Protein AF-A0A938BYN5-F1 (afdb_monomer_lite)

Radius of gyration: 22.85 Å; chains: 1; bounding box: 53×59×55 Å

Foldseek 3Di:
DDAPDDFAFDFFDPQFKAFPVVRDTADDDDDPVVVVVQVVDPDFDPHKHWHDDPRDIDIPPPDDPPTDIDGDGDHCFQKAQLVRPHTDNDDDDPSIHGNPDVVLVVLVVVLVVCVVVVHDRPVSVVVSVVVVVVVVVVVPPDPDDDPDPDDPPDDDPDDDDDPDDPPDD

Structure (mmCIF, N/CA/C/O backbone):
data_AF-A0A938BYN5-F1
#
_entry.id   AF-A0A938BYN5-F1
#
loop_
_atom_site.group_PDB
_atom_site.id
_atom_site.type_symbol
_atom_site.label_atom_id
_atom_site.label_alt_id
_atom_site.label_comp_id
_atom_site.label_asym_id
_atom_site.label_entity_id
_atom_site.label_seq_id
_atom_site.pdbx_PDB_ins_code
_atom_site.Cartn_x
_atom_site.Cartn_y
_atom_site.Cartn_z
_atom_site.occupancy
_atom_site.B_iso_or_equiv
_atom_site.auth_seq_id
_atom_site.auth_comp_id
_atom_site.auth_asym_id
_atom_site.auth_atom_id
_atom_site.pdbx_PDB_model_num
ATOM 1 N N . MET A 1 1 ? -10.438 2.951 -18.639 1.00 46.72 1 MET A N 1
ATOM 2 C CA . MET A 1 1 ? -9.304 3.537 -17.889 1.00 46.72 1 MET A CA 1
ATOM 3 C C . MET A 1 1 ? -8.422 2.394 -17.426 1.00 46.72 1 MET A C 1
ATOM 5 O O . MET A 1 1 ? -8.903 1.561 -16.675 1.00 46.72 1 MET A O 1
ATOM 9 N N . THR A 1 2 ? -7.183 2.294 -17.902 1.00 56.44 2 THR A N 1
ATOM 10 C CA . THR A 1 2 ? -6.244 1.268 -17.431 1.00 56.44 2 THR A CA 1
ATOM 11 C C . THR A 1 2 ? -5.697 1.691 -16.068 1.00 56.44 2 THR A C 1
ATOM 13 O O . THR A 1 2 ? -4.867 2.593 -15.973 1.00 56.44 2 THR A O 1
ATOM 16 N N . SER A 1 3 ? -6.245 1.107 -15.002 1.00 67.38 3 SER A N 1
ATOM 17 C CA . SER A 1 3 ? -5.710 1.245 -13.644 1.00 67.38 3 SER A CA 1
ATOM 18 C C . SER A 1 3 ? -4.360 0.526 -13.551 1.00 67.38 3 SER A C 1
ATOM 20 O O . SER A 1 3 ? -4.198 -0.533 -14.150 1.00 67.38 3 SER A O 1
ATOM 22 N N . ILE A 1 4 ? -3.400 1.082 -12.800 1.00 78.19 4 ILE A N 1
ATOM 23 C CA . ILE A 1 4 ? -2.089 0.451 -12.532 1.00 78.19 4 ILE A CA 1
ATOM 24 C C . ILE A 1 4 ? -2.248 -0.936 -11.895 1.00 78.19 4 ILE A C 1
ATOM 26 O O . ILE A 1 4 ? -1.472 -1.837 -12.191 1.00 78.19 4 ILE A O 1
ATOM 30 N N . ALA A 1 5 ? -3.245 -1.097 -11.023 1.00 82.00 5 ALA A N 1
ATOM 31 C CA . ALA A 1 5 ? -3.595 -2.370 -10.407 1.00 82.00 5 ALA A CA 1
ATOM 32 C C . ALA A 1 5 ? -5.116 -2.491 -10.254 1.00 82.00 5 ALA A C 1
ATOM 34 O O . ALA A 1 5 ? -5.815 -1.486 -10.084 1.00 82.00 5 ALA A O 1
ATOM 35 N N . THR A 1 6 ? -5.622 -3.720 -10.309 1.00 78.69 6 THR A N 1
ATOM 36 C CA . THR A 1 6 ? -7.061 -4.019 -10.367 1.00 78.69 6 THR A CA 1
ATOM 37 C C . THR A 1 6 ? -7.783 -3.718 -9.051 1.00 78.69 6 THR A C 1
ATOM 39 O O . THR A 1 6 ? -8.869 -3.145 -9.067 1.00 78.69 6 THR A O 1
ATOM 42 N N . ASN A 1 7 ? -7.158 -3.990 -7.900 1.00 81.69 7 ASN A N 1
ATOM 43 C CA . ASN A 1 7 ? -7.823 -3.890 -6.594 1.00 81.69 7 ASN A CA 1
ATOM 44 C C . ASN A 1 7 ? -7.544 -2.541 -5.915 1.00 81.69 7 ASN A C 1
ATOM 46 O O . ASN A 1 7 ? -6.886 -2.489 -4.883 1.00 81.69 7 ASN A O 1
ATOM 50 N N . GLY A 1 8 ? -7.994 -1.437 -6.517 1.00 79.25 8 GLY A N 1
ATOM 51 C CA . GLY A 1 8 ? -8.006 -0.124 -5.856 1.00 79.25 8 GLY A CA 1
ATOM 52 C C . GLY A 1 8 ? -6.623 0.430 -5.491 1.00 79.25 8 GLY A C 1
ATOM 53 O O . GLY A 1 8 ? -6.354 0.715 -4.326 1.00 79.25 8 GLY A O 1
ATOM 54 N N . PHE A 1 9 ? -5.746 0.619 -6.482 1.00 86.44 9 PHE A N 1
ATOM 55 C CA . PHE A 1 9 ? -4.388 1.146 -6.292 1.00 86.44 9 PHE A CA 1
ATOM 56 C C . PHE A 1 9 ? -4.339 2.447 -5.453 1.00 86.44 9 PHE A C 1
ATOM 58 O O . PHE A 1 9 ? -4.931 3.470 -5.818 1.00 86.44 9 PHE A O 1
ATOM 65 N N . ARG A 1 10 ? -3.586 2.432 -4.341 1.00 87.12 10 ARG A N 1
ATOM 66 C CA . ARG A 1 10 ? -3.258 3.617 -3.526 1.00 87.12 10 ARG A CA 1
ATOM 67 C C . ARG A 1 10 ? -1.867 4.144 -3.841 1.00 87.12 10 ARG A C 1
ATOM 69 O O . ARG A 1 10 ? -1.717 5.305 -4.216 1.00 87.12 10 ARG A O 1
ATOM 76 N N . SER A 1 11 ? -0.870 3.291 -3.653 1.00 86.69 11 SER A N 1
ATOM 77 C CA . SER A 1 11 ? 0.546 3.619 -3.774 1.00 86.69 11 SER A CA 1
ATOM 78 C C . SER A 1 11 ? 1.347 2.351 -4.035 1.00 86.69 11 SER A C 1
ATOM 80 O O . SER A 1 11 ? 0.975 1.274 -3.581 1.00 86.69 11 SER A O 1
ATOM 82 N N . VAL A 1 12 ? 2.456 2.477 -4.754 1.00 87.44 12 VAL A N 1
ATOM 83 C CA . VAL A 1 12 ? 3.411 1.379 -4.944 1.00 87.44 12 VAL A CA 1
ATOM 84 C C . VAL A 1 12 ? 4.310 1.265 -3.712 1.00 87.44 12 VAL A C 1
ATOM 86 O O . VAL A 1 12 ? 4.599 2.287 -3.085 1.00 87.44 12 VAL A O 1
ATOM 89 N N . LYS A 1 13 ? 4.757 0.056 -3.361 1.00 85.38 13 LYS A N 1
ATOM 90 C CA . LYS A 1 13 ? 5.865 -0.096 -2.411 1.00 85.38 13 LYS A CA 1
ATOM 91 C C . LYS A 1 13 ? 7.178 0.224 -3.124 1.00 85.38 13 LYS A C 1
ATOM 93 O O . LYS A 1 13 ? 7.422 -0.271 -4.227 1.00 85.38 13 LYS A O 1
ATOM 98 N N . ASN A 1 14 ? 8.008 1.063 -2.512 1.00 83.62 14 ASN A N 1
ATOM 99 C CA . ASN A 1 14 ? 9.274 1.486 -3.113 1.00 83.62 14 ASN A CA 1
ATOM 100 C C . ASN A 1 14 ? 10.172 0.278 -3.413 1.00 83.62 14 ASN A C 1
ATOM 102 O O . ASN A 1 14 ? 10.157 -0.697 -2.669 1.00 83.62 14 ASN A O 1
ATOM 106 N N . ASP A 1 15 ? 10.904 0.347 -4.527 1.00 81.94 15 ASP A N 1
ATOM 107 C CA . ASP A 1 15 ? 11.867 -0.669 -4.982 1.00 81.94 15 ASP A CA 1
ATOM 108 C C . ASP A 1 15 ? 11.312 -2.091 -5.208 1.00 81.94 15 ASP A C 1
ATOM 110 O O . ASP A 1 15 ? 12.070 -3.043 -5.371 1.00 81.94 15 ASP A O 1
ATOM 114 N N . THR A 1 16 ? 9.987 -2.246 -5.304 1.00 86.25 16 THR A N 1
ATOM 115 C CA . THR A 1 16 ? 9.354 -3.554 -5.574 1.00 86.25 16 THR A CA 1
ATOM 116 C C . THR A 1 16 ? 9.081 -3.825 -7.051 1.00 86.25 16 THR A C 1
ATOM 118 O O . THR A 1 16 ? 8.686 -4.936 -7.397 1.00 86.25 16 THR A O 1
ATOM 121 N N . ILE A 1 17 ? 9.280 -2.845 -7.942 1.00 87.81 17 ILE A N 1
ATOM 122 C CA . ILE A 1 17 ? 9.018 -3.037 -9.373 1.00 87.81 17 ILE A CA 1
ATOM 123 C C . ILE A 1 17 ? 10.170 -3.793 -10.026 1.00 87.81 17 ILE A C 1
ATOM 125 O O . ILE A 1 17 ? 11.285 -3.283 -10.136 1.00 87.81 17 ILE A O 1
ATOM 129 N N . TRP A 1 18 ? 9.863 -4.989 -10.515 1.00 86.44 18 TRP A N 1
ATOM 130 C CA . TRP A 1 18 ? 10.810 -5.874 -11.175 1.00 86.44 18 TRP A CA 1
ATOM 131 C C . TRP A 1 18 ? 10.313 -6.295 -12.544 1.00 86.44 18 TRP A C 1
ATOM 133 O O . TRP A 1 18 ? 9.152 -6.672 -12.717 1.00 86.44 18 TRP A O 1
ATOM 143 N N . ASP A 1 19 ? 11.229 -6.282 -13.504 1.00 86.69 19 ASP A N 1
ATOM 144 C CA . ASP A 1 19 ? 11.047 -6.965 -14.769 1.00 86.69 19 ASP A CA 1
ATOM 145 C C . ASP A 1 19 ? 11.438 -8.435 -14.598 1.00 86.69 19 ASP A C 1
ATOM 147 O O . ASP A 1 19 ? 12.607 -8.760 -14.394 1.00 86.69 19 ASP A O 1
ATOM 151 N N . ARG A 1 20 ? 10.451 -9.333 -14.661 1.00 82.69 20 ARG A N 1
ATOM 152 C CA . ARG A 1 20 ? 10.665 -10.781 -14.526 1.00 82.69 20 ARG A CA 1
ATOM 153 C C . ARG A 1 20 ? 11.206 -11.421 -15.803 1.00 82.69 20 ARG A C 1
ATOM 155 O O . ARG A 1 20 ? 11.684 -12.545 -15.741 1.00 82.69 20 ARG A O 1
ATOM 162 N N . SER A 1 21 ? 11.142 -10.726 -16.938 1.00 83.94 21 SER A N 1
ATOM 163 C CA . SER A 1 21 ? 11.680 -11.211 -18.210 1.00 83.94 21 SER A CA 1
ATOM 164 C C . SER A 1 21 ? 13.174 -10.915 -18.324 1.00 83.94 21 SER A C 1
ATOM 166 O O . SER A 1 21 ? 13.941 -11.787 -18.717 1.00 83.94 21 SER A O 1
ATOM 168 N N . SER A 1 22 ? 13.596 -9.700 -17.958 1.00 80.06 22 SER A N 1
ATOM 169 C CA . SER A 1 22 ? 15.018 -9.321 -17.956 1.00 80.06 22 SER A CA 1
ATOM 170 C C . SER A 1 22 ? 15.723 -9.550 -16.614 1.00 80.06 22 SER A C 1
ATOM 172 O O . SER A 1 22 ? 16.944 -9.443 -16.554 1.00 80.06 22 SER A O 1
ATOM 174 N N . ILE A 1 23 ? 14.978 -9.903 -15.557 1.00 81.94 23 ILE A N 1
ATOM 175 C CA . ILE A 1 23 ? 15.480 -10.133 -14.188 1.00 81.94 23 ILE A CA 1
ATOM 176 C C . ILE A 1 23 ? 16.178 -8.873 -13.641 1.00 81.94 23 ILE A C 1
ATOM 178 O O . ILE A 1 23 ? 17.171 -8.934 -12.917 1.00 81.94 23 ILE A O 1
ATOM 182 N N . LEU A 1 24 ? 15.669 -7.697 -14.017 1.00 82.44 24 LEU A N 1
ATOM 183 C CA . LEU A 1 24 ? 16.234 -6.408 -13.630 1.00 82.44 24 LEU A CA 1
ATOM 184 C C . LEU A 1 24 ? 15.213 -5.562 -12.860 1.00 82.44 24 LEU A C 1
ATOM 186 O O . LEU A 1 24 ? 14.032 -5.523 -13.221 1.00 82.44 24 LEU A O 1
ATOM 190 N N . PRO A 1 25 ? 15.659 -4.820 -11.831 1.00 84.38 25 PRO A N 1
ATOM 191 C CA . PRO A 1 25 ? 14.803 -3.868 -11.144 1.00 84.38 25 PRO A CA 1
ATOM 192 C C . PRO A 1 25 ? 14.511 -2.657 -12.036 1.00 84.38 25 PRO A C 1
ATOM 194 O O . PRO A 1 25 ? 15.392 -2.129 -12.727 1.00 84.38 25 PRO A O 1
ATOM 197 N N . VAL A 1 26 ? 13.271 -2.174 -11.975 1.00 85.69 26 VAL A N 1
ATOM 198 C CA . VAL A 1 26 ? 12.857 -0.928 -12.627 1.00 85.69 26 VAL A CA 1
ATOM 199 C C . VAL A 1 26 ? 13.085 0.222 -11.649 1.00 85.69 26 VAL A C 1
ATOM 201 O O . VAL A 1 26 ? 12.510 0.263 -10.565 1.00 85.69 26 VAL A O 1
ATOM 204 N N . LEU A 1 27 ? 13.920 1.186 -12.032 1.00 84.31 27 LEU A N 1
ATOM 205 C CA . LEU A 1 27 ? 14.378 2.237 -11.124 1.00 84.31 27 LEU A CA 1
ATOM 206 C C . LEU A 1 27 ? 13.347 3.366 -10.982 1.00 84.31 27 LEU A C 1
ATOM 208 O O . LEU A 1 27 ? 12.836 3.895 -11.969 1.00 84.31 27 LEU A O 1
ATOM 212 N N . GLY A 1 28 ? 13.074 3.814 -9.762 1.00 82.88 28 GLY A N 1
ATOM 213 C CA . GLY A 1 28 ? 12.153 4.921 -9.503 1.00 82.88 28 GLY A CA 1
ATOM 214 C C . GLY A 1 28 ? 11.649 4.906 -8.061 1.00 82.88 28 GLY A C 1
ATOM 215 O O . GLY A 1 28 ? 12.159 4.131 -7.263 1.00 82.88 28 GLY A O 1
ATOM 216 N N . PRO A 1 29 ? 10.655 5.735 -7.701 1.00 82.88 29 PRO A N 1
ATOM 217 C CA . PRO A 1 29 ? 9.945 6.707 -8.532 1.00 82.88 29 PRO A CA 1
ATOM 218 C C . PRO A 1 29 ? 10.751 7.997 -8.768 1.00 82.88 29 PRO A C 1
ATOM 220 O O . PRO A 1 29 ? 11.285 8.604 -7.844 1.00 82.88 29 PRO A O 1
ATOM 223 N N . MET A 1 30 ? 10.808 8.475 -10.014 1.00 85.62 30 MET A N 1
ATOM 224 C CA . MET A 1 30 ? 11.519 9.725 -10.322 1.00 85.62 30 MET A CA 1
ATOM 225 C C . MET A 1 30 ? 10.726 10.987 -9.950 1.00 85.62 30 MET A C 1
ATOM 227 O O . MET A 1 30 ? 9.524 11.099 -10.214 1.00 85.62 30 MET A O 1
ATOM 231 N N . SER A 1 31 ? 11.441 11.995 -9.438 1.00 87.38 31 SER A N 1
ATOM 232 C CA . SER A 1 31 ? 10.895 13.333 -9.183 1.00 87.38 31 SER A CA 1
ATOM 233 C C . SER A 1 31 ? 10.457 14.044 -10.470 1.00 87.38 31 SER A C 1
ATOM 235 O O . SER A 1 31 ? 10.882 13.713 -11.583 1.00 87.38 31 SER A O 1
ATOM 237 N N . SER A 1 32 ? 9.624 15.082 -10.324 1.00 86.31 32 SER A N 1
ATOM 238 C CA . SER A 1 32 ? 9.147 15.871 -11.465 1.00 86.31 32 SER A CA 1
ATOM 239 C C . SER A 1 32 ? 10.258 16.463 -12.317 1.00 86.31 32 SER A C 1
ATOM 241 O O . SER A 1 32 ? 10.194 16.370 -13.543 1.00 86.31 32 SER A O 1
ATOM 243 N N . LYS A 1 33 ? 11.263 17.031 -11.651 1.00 88.56 33 LYS A N 1
ATOM 244 C CA . LYS A 1 33 ? 12.418 17.672 -12.272 1.00 88.56 33 LYS A CA 1
ATOM 245 C C . LYS A 1 33 ? 13.262 16.656 -13.039 1.00 88.56 33 LYS A C 1
ATOM 247 O O . LYS A 1 33 ? 13.514 16.848 -14.224 1.00 88.56 33 LYS A O 1
ATOM 252 N N . ASN A 1 34 ? 13.614 15.543 -12.393 1.00 87.00 34 ASN A N 1
ATOM 253 C CA . ASN A 1 34 ? 14.475 14.526 -12.998 1.00 87.00 34 ASN A CA 1
ATOM 254 C C . ASN A 1 34 ? 13.790 13.841 -14.186 1.00 87.00 34 ASN A C 1
ATOM 256 O O . ASN A 1 34 ? 14.450 13.509 -15.165 1.00 87.00 34 ASN A O 1
ATOM 260 N N . TRP A 1 35 ? 12.465 13.672 -14.133 1.00 87.81 35 TRP A N 1
ATOM 261 C CA . TRP A 1 35 ? 11.695 13.134 -15.252 1.00 87.81 35 TRP A CA 1
ATOM 262 C C . TRP A 1 35 ? 11.743 14.039 -16.491 1.00 87.81 35 TRP A C 1
ATOM 264 O O . TRP A 1 35 ? 11.943 13.545 -17.595 1.00 87.81 35 TRP A O 1
ATOM 274 N N . GLN A 1 36 ? 11.576 15.357 -16.322 1.00 87.25 36 GLN A N 1
ATOM 275 C CA . GLN A 1 36 ? 11.651 16.297 -17.449 1.00 87.25 36 GLN A CA 1
ATOM 276 C C . GLN A 1 36 ? 13.074 16.418 -17.997 1.00 87.25 36 GLN A C 1
ATOM 278 O O . GLN A 1 36 ? 13.258 16.380 -19.208 1.00 87.25 36 GLN A O 1
ATOM 283 N N . ALA A 1 37 ? 14.079 16.476 -17.118 1.00 86.44 37 ALA A N 1
ATOM 284 C CA . ALA A 1 37 ? 15.482 16.475 -17.528 1.00 86.44 37 ALA A CA 1
ATOM 285 C C . ALA A 1 37 ? 15.830 15.224 -18.353 1.00 86.44 37 ALA A C 1
ATOM 287 O O . ALA A 1 37 ? 16.446 15.327 -19.406 1.00 86.44 37 ALA A O 1
ATOM 288 N N . MET A 1 38 ? 15.362 14.048 -17.926 1.00 84.12 38 MET A N 1
ATOM 289 C CA . MET A 1 38 ? 15.550 12.801 -18.670 1.00 84.12 38 MET A CA 1
ATOM 290 C C . MET A 1 38 ? 14.842 12.810 -20.028 1.00 84.12 38 MET A C 1
ATOM 292 O O . MET A 1 38 ? 15.383 12.285 -20.988 1.00 84.12 38 MET A O 1
ATOM 296 N N . LYS A 1 39 ? 13.650 13.409 -20.131 1.00 83.00 39 LYS A N 1
ATOM 297 C CA . LYS A 1 39 ? 12.935 13.542 -21.410 1.00 83.00 39 LYS A CA 1
ATOM 298 C C . LYS A 1 39 ? 13.588 14.547 -22.365 1.00 83.00 39 LYS A C 1
ATOM 300 O O . LYS A 1 39 ? 13.373 14.422 -23.565 1.00 83.00 39 LYS A O 1
ATOM 305 N N . ALA A 1 40 ? 14.334 15.522 -21.844 1.00 82.94 40 ALA A N 1
ATOM 306 C CA . ALA A 1 40 ? 15.104 16.473 -22.643 1.00 82.94 40 ALA A CA 1
ATOM 307 C C . ALA A 1 40 ? 16.417 15.869 -23.173 1.00 82.94 40 ALA A C 1
ATOM 309 O O . ALA A 1 40 ? 16.904 16.282 -24.222 1.00 82.94 40 ALA A O 1
ATOM 310 N N . LEU A 1 41 ? 16.983 14.884 -22.469 1.00 79.00 41 LEU A N 1
ATOM 311 C CA . LEU A 1 41 ? 18.142 14.128 -22.937 1.00 79.00 41 LEU A CA 1
ATOM 312 C C . LEU A 1 41 ? 17.710 13.096 -23.993 1.00 79.00 41 LEU A C 1
ATOM 314 O O . LEU A 1 41 ? 16.756 12.347 -23.797 1.00 79.00 41 LEU A O 1
ATOM 318 N N . VAL A 1 42 ? 18.428 13.044 -25.118 1.00 64.44 42 VAL A N 1
ATOM 319 C CA . VAL A 1 42 ? 18.139 12.115 -26.233 1.00 64.44 42 VAL A CA 1
ATOM 320 C C . VAL A 1 42 ? 18.617 10.691 -25.919 1.00 64.44 42 VAL A C 1
ATOM 322 O O . VAL A 1 42 ? 18.037 9.712 -26.388 1.00 64.44 42 VAL A O 1
ATOM 325 N N . THR A 1 43 ? 19.649 10.561 -25.086 1.00 64.56 43 THR A N 1
ATOM 326 C CA . THR A 1 43 ? 20.239 9.274 -24.711 1.00 64.56 43 THR A CA 1
ATOM 327 C C . THR A 1 43 ? 19.382 8.566 -23.670 1.00 64.56 43 THR A C 1
ATOM 329 O O . THR A 1 43 ? 19.247 9.028 -22.536 1.00 64.56 43 THR A O 1
ATOM 332 N N . GLN A 1 44 ? 18.842 7.406 -24.038 1.00 67.06 44 GLN A N 1
ATOM 333 C CA . GLN A 1 44 ? 18.142 6.536 -23.100 1.00 67.06 44 GLN A CA 1
ATOM 334 C C . GLN A 1 44 ? 19.139 5.619 -22.394 1.00 67.06 44 GLN A C 1
ATOM 336 O O . GLN A 1 44 ? 20.021 5.034 -23.019 1.00 67.06 44 GLN A O 1
ATOM 341 N N . GLY A 1 45 ? 19.025 5.528 -21.070 1.00 70.12 45 GLY A N 1
ATOM 342 C CA . GLY A 1 45 ? 19.841 4.608 -20.285 1.00 70.12 45 GLY A CA 1
ATOM 343 C C . GLY A 1 45 ? 19.405 3.151 -20.493 1.00 70.12 45 GLY A C 1
ATOM 344 O O . GLY A 1 45 ? 18.246 2.905 -20.821 1.00 70.12 45 GLY A O 1
ATOM 345 N N . PRO A 1 46 ? 20.290 2.173 -20.231 1.00 73.88 46 PRO A N 1
ATOM 346 C CA . PRO A 1 46 ? 19.994 0.748 -20.412 1.00 73.88 46 PRO A CA 1
ATOM 347 C C . PRO A 1 46 ? 18.962 0.194 -19.415 1.00 73.88 46 PRO A C 1
ATOM 349 O O . PRO A 1 46 ? 18.468 -0.913 -19.594 1.00 73.88 46 PRO A O 1
ATOM 352 N N . ARG A 1 47 ? 18.644 0.934 -18.343 1.00 80.69 47 ARG A N 1
ATOM 353 C CA . ARG A 1 47 ? 17.678 0.523 -17.314 1.00 80.69 47 ARG A CA 1
ATOM 354 C C . ARG A 1 47 ? 16.371 1.287 -17.453 1.00 80.69 47 ARG A C 1
ATOM 356 O O . ARG A 1 47 ? 16.389 2.512 -17.588 1.00 80.69 47 ARG A O 1
ATOM 363 N N . TYR A 1 48 ? 15.258 0.573 -17.306 1.00 86.50 48 TYR A N 1
ATOM 364 C CA . TYR A 1 48 ? 13.936 1.179 -17.228 1.00 86.50 48 TYR A CA 1
ATOM 365 C C . TYR A 1 48 ? 13.806 2.052 -15.985 1.00 86.50 48 TYR A C 1
ATOM 367 O O . TYR A 1 48 ? 14.233 1.686 -14.886 1.00 86.50 48 TYR A O 1
ATOM 375 N N . ARG A 1 49 ? 13.192 3.219 -16.173 1.00 87.00 49 ARG A N 1
ATOM 376 C CA . ARG A 1 49 ? 12.885 4.167 -15.110 1.00 87.00 49 ARG A CA 1
ATOM 377 C C . ARG A 1 49 ? 11.410 4.493 -15.098 1.00 87.00 49 ARG A C 1
ATOM 379 O O . ARG A 1 49 ? 10.840 4.774 -16.152 1.00 87.00 49 ARG A O 1
ATOM 386 N N . PHE A 1 50 ? 10.808 4.523 -13.915 1.00 88.38 50 PHE A N 1
ATOM 387 C CA . PHE A 1 50 ? 9.377 4.750 -13.781 1.00 88.38 50 PHE A CA 1
ATOM 388 C C . PHE A 1 50 ? 9.022 6.003 -12.983 1.00 88.38 50 PHE A C 1
ATOM 390 O O . PHE A 1 50 ? 9.757 6.503 -12.123 1.00 88.38 50 PHE A O 1
ATOM 397 N N . ARG A 1 51 ? 7.823 6.505 -13.269 1.00 87.81 51 ARG A N 1
ATOM 398 C CA . ARG A 1 51 ? 7.148 7.535 -12.496 1.00 87.81 51 ARG A CA 1
ATOM 399 C C . ARG A 1 51 ? 5.648 7.291 -12.501 1.00 87.81 51 ARG A C 1
ATOM 401 O O . ARG A 1 51 ? 5.059 7.030 -13.540 1.00 87.81 51 ARG A O 1
ATOM 408 N N . ILE A 1 52 ? 5.010 7.483 -11.355 1.00 87.81 52 ILE A N 1
ATOM 409 C CA . ILE A 1 52 ? 3.555 7.399 -11.240 1.00 87.81 52 ILE A CA 1
ATOM 410 C C . ILE A 1 52 ? 2.959 8.803 -11.354 1.00 87.81 52 ILE A C 1
ATOM 412 O O . ILE A 1 52 ? 3.387 9.734 -10.667 1.00 87.81 52 ILE A O 1
ATOM 416 N N . ARG A 1 53 ? 1.987 8.983 -12.254 1.00 84.00 53 ARG A N 1
ATOM 417 C CA . ARG A 1 53 ? 1.243 10.241 -12.406 1.00 84.00 53 ARG A CA 1
ATOM 418 C C . ARG A 1 53 ? -0.192 9.957 -12.826 1.00 84.00 53 ARG A C 1
ATOM 420 O O . ARG A 1 53 ? -0.412 9.234 -13.789 1.00 84.00 53 ARG A O 1
ATOM 427 N N . ASN A 1 54 ? -1.152 10.578 -12.139 1.00 81.88 54 ASN A N 1
ATOM 428 C CA . ASN A 1 54 ? -2.583 10.473 -12.446 1.00 81.88 54 ASN A CA 1
ATOM 429 C C . ASN A 1 54 ? -3.069 9.014 -12.590 1.00 81.88 54 ASN A C 1
ATOM 431 O O . ASN A 1 54 ? -3.731 8.662 -13.563 1.00 81.88 54 ASN A O 1
ATOM 435 N N . GLY A 1 55 ? -2.633 8.142 -11.675 1.00 77.81 55 GLY A N 1
ATOM 436 C CA . GLY A 1 55 ? -2.984 6.720 -11.706 1.00 77.81 55 GLY A CA 1
ATOM 437 C C . GLY A 1 55 ? -2.415 5.942 -12.895 1.00 77.81 55 GLY A C 1
ATOM 438 O O . GLY A 1 55 ? -2.908 4.857 -13.174 1.00 77.81 55 GLY A O 1
ATOM 439 N N . LYS A 1 56 ? -1.399 6.472 -13.592 1.00 82.81 56 LYS A N 1
ATOM 440 C CA . LYS A 1 56 ? -0.681 5.791 -14.678 1.00 82.81 56 LYS A CA 1
ATOM 441 C C . LYS A 1 56 ? 0.788 5.593 -14.328 1.00 82.81 56 LYS A C 1
ATOM 443 O O . LYS A 1 56 ? 1.432 6.496 -13.784 1.00 82.81 56 LYS A O 1
ATOM 448 N N . LEU A 1 57 ? 1.306 4.417 -14.672 1.00 85.69 57 LEU A N 1
ATOM 449 C CA . LEU A 1 57 ? 2.728 4.108 -14.623 1.00 85.69 57 LEU A CA 1
ATOM 450 C C . LEU A 1 57 ? 3.368 4.624 -15.916 1.00 85.69 57 LEU A C 1
ATOM 452 O O . LEU A 1 57 ? 3.115 4.106 -16.999 1.00 85.69 57 LEU A O 1
ATOM 456 N N . LEU A 1 58 ? 4.147 5.694 -15.806 1.00 87.19 58 LEU A N 1
ATOM 457 C CA . LEU A 1 58 ? 4.940 6.240 -16.901 1.00 87.19 58 LEU A CA 1
ATOM 458 C C . LEU A 1 58 ? 6.327 5.619 -16.853 1.00 87.19 58 LEU A C 1
ATOM 460 O O . LEU A 1 58 ? 6.929 5.554 -15.782 1.00 87.19 58 LEU A O 1
ATOM 464 N N . VAL A 1 59 ? 6.845 5.213 -18.008 1.00 87.56 59 VAL A N 1
ATOM 465 C CA . VAL A 1 59 ? 8.121 4.502 -18.097 1.00 87.56 59 VAL A CA 1
ATOM 466 C C . VAL A 1 59 ? 8.971 5.053 -19.231 1.00 87.56 59 VAL A C 1
ATOM 468 O O . VAL A 1 59 ? 8.447 5.521 -20.244 1.00 87.56 59 VAL A O 1
ATOM 471 N N . ASN A 1 60 ? 10.285 5.026 -19.040 1.00 85.81 60 ASN A N 1
ATOM 472 C CA . ASN A 1 60 ? 11.269 5.323 -20.062 1.00 85.81 60 ASN A CA 1
ATOM 473 C C . ASN A 1 60 ? 12.496 4.395 -19.910 1.00 85.81 60 ASN A C 1
ATOM 475 O O . ASN A 1 60 ? 13.007 4.303 -18.790 1.00 85.81 60 ASN A O 1
ATOM 479 N N . PRO A 1 61 ? 12.987 3.732 -20.976 1.00 85.00 61 PRO A N 1
ATOM 480 C CA . PRO A 1 61 ? 12.385 3.587 -22.311 1.00 85.00 61 PRO A CA 1
ATOM 481 C C . PRO A 1 61 ? 10.951 3.050 -22.306 1.00 85.00 61 PRO A C 1
ATOM 483 O O . PRO A 1 61 ? 10.490 2.520 -21.296 1.00 85.00 61 PRO A O 1
ATOM 486 N N . ALA A 1 62 ? 10.238 3.194 -23.427 1.00 83.50 62 ALA A N 1
ATOM 487 C CA . ALA A 1 62 ? 8.993 2.453 -23.610 1.00 83.50 62 ALA A CA 1
ATOM 488 C C . ALA A 1 62 ? 9.337 0.951 -23.661 1.00 83.50 62 ALA A C 1
ATOM 490 O O . ALA A 1 62 ? 10.220 0.582 -24.438 1.00 83.50 62 ALA A O 1
ATOM 491 N N . PRO A 1 63 ? 8.711 0.101 -22.829 1.00 82.06 63 PRO A N 1
ATOM 492 C CA . PRO A 1 63 ? 9.022 -1.323 -22.809 1.00 82.06 63 PRO A CA 1
ATOM 493 C C . PRO A 1 63 ? 8.685 -1.971 -24.152 1.00 82.06 63 PRO A C 1
ATOM 495 O O . PRO A 1 63 ? 7.647 -1.675 -24.749 1.00 82.06 63 PRO A O 1
ATOM 498 N N . ALA A 1 64 ? 9.554 -2.872 -24.610 1.00 80.56 64 ALA A N 1
ATOM 499 C CA . ALA A 1 64 ? 9.238 -3.748 -25.730 1.00 80.56 64 ALA A CA 1
ATOM 500 C C . ALA A 1 64 ? 8.056 -4.665 -25.364 1.00 80.56 64 ALA A C 1
ATOM 502 O O . ALA A 1 64 ? 7.860 -5.015 -24.196 1.00 80.56 64 ALA A O 1
ATOM 503 N N . ALA A 1 65 ? 7.255 -5.051 -26.358 1.00 79.50 65 ALA A N 1
ATOM 504 C CA . ALA A 1 65 ? 6.148 -5.977 -26.140 1.00 79.50 65 ALA A CA 1
ATOM 505 C C . ALA A 1 65 ? 6.669 -7.327 -25.606 1.00 79.50 65 ALA A C 1
ATOM 507 O O . ALA A 1 65 ? 7.686 -7.827 -26.079 1.00 79.50 65 ALA A O 1
ATOM 508 N N . GLY A 1 66 ? 5.969 -7.908 -24.626 1.00 79.25 66 GLY A N 1
ATOM 509 C CA . GLY A 1 66 ? 6.311 -9.210 -24.032 1.00 79.25 66 GLY A CA 1
ATOM 510 C C . GLY A 1 66 ? 7.068 -9.161 -22.699 1.00 79.25 66 GLY A C 1
ATOM 511 O O . GLY A 1 66 ? 7.277 -10.209 -22.094 1.00 79.25 66 GLY A O 1
ATOM 512 N N . LEU A 1 67 ? 7.438 -7.976 -22.198 1.00 82.62 67 LEU A N 1
ATOM 513 C CA . LEU A 1 67 ? 8.025 -7.845 -20.859 1.00 82.62 67 LEU A CA 1
ATOM 514 C C . LEU A 1 67 ? 6.958 -7.991 -19.770 1.00 82.62 67 LEU A C 1
ATOM 516 O O . LEU A 1 67 ? 5.915 -7.334 -19.813 1.00 82.62 67 LEU A O 1
ATOM 520 N N . THR A 1 68 ? 7.237 -8.834 -18.775 1.00 86.12 68 THR A N 1
ATOM 521 C CA . THR A 1 68 ? 6.348 -9.051 -17.628 1.00 86.12 68 THR A CA 1
ATOM 522 C C . THR A 1 68 ? 6.886 -8.329 -16.407 1.00 86.12 68 THR A C 1
ATOM 524 O O . THR A 1 68 ? 7.901 -8.726 -15.836 1.00 86.12 68 THR A O 1
ATOM 527 N N . TRP A 1 69 ? 6.189 -7.282 -15.973 1.00 86.50 69 TRP A N 1
ATOM 528 C CA . TRP A 1 69 ? 6.552 -6.549 -14.765 1.00 86.50 69 TRP A CA 1
ATOM 529 C C . TRP A 1 69 ? 5.632 -6.892 -13.608 1.00 86.50 69 TRP A C 1
ATOM 531 O O . TRP A 1 69 ? 4.412 -6.928 -13.759 1.00 86.50 69 TRP A O 1
ATOM 541 N N . ALA A 1 70 ? 6.229 -7.103 -12.442 1.00 88.06 70 ALA A N 1
ATOM 542 C CA . ALA A 1 70 ? 5.518 -7.356 -11.201 1.00 88.06 70 ALA A CA 1
ATOM 543 C C . ALA A 1 70 ? 5.981 -6.370 -10.130 1.00 88.06 70 ALA A C 1
ATOM 545 O O . ALA A 1 70 ? 7.142 -5.966 -10.108 1.00 88.06 70 ALA A O 1
ATOM 546 N N . PHE A 1 71 ? 5.060 -5.976 -9.257 1.00 88.88 71 PHE A N 1
ATOM 547 C CA . PHE A 1 71 ? 5.339 -5.088 -8.137 1.00 88.88 71 PHE A CA 1
ATOM 548 C C . PHE A 1 71 ? 4.327 -5.290 -7.018 1.00 88.88 71 PHE A C 1
ATOM 550 O O . PHE A 1 71 ? 3.217 -5.774 -7.248 1.00 88.88 71 PHE A O 1
ATOM 557 N N . GLU A 1 72 ? 4.699 -4.856 -5.819 1.00 89.00 72 GLU A N 1
ATOM 558 C CA . GLU A 1 72 ? 3.789 -4.804 -4.684 1.00 89.00 72 GLU A CA 1
ATOM 559 C C . GLU A 1 72 ? 3.171 -3.412 -4.556 1.00 89.00 72 GLU A C 1
ATOM 561 O O . GLU A 1 72 ? 3.810 -2.378 -4.785 1.00 89.00 72 GLU A O 1
ATOM 566 N N . TYR A 1 73 ? 1.905 -3.364 -4.157 1.00 90.31 73 TYR A N 1
ATOM 567 C CA . TYR A 1 73 ? 1.191 -2.111 -3.966 1.00 90.31 73 TYR A CA 1
ATOM 568 C C . TYR A 1 73 ? 0.316 -2.153 -2.721 1.00 90.31 73 TYR A C 1
ATOM 570 O O . TYR A 1 73 ? -0.096 -3.204 -2.243 1.00 90.31 73 TYR A O 1
ATOM 578 N N . MET A 1 74 ? 0.016 -0.964 -2.217 1.00 87.88 74 MET A N 1
ATOM 579 C CA . MET A 1 74 ? -0.972 -0.746 -1.180 1.00 87.88 74 MET A CA 1
ATOM 580 C C . MET A 1 74 ? -2.322 -0.465 -1.834 1.00 87.88 74 MET A C 1
ATOM 582 O O . MET A 1 74 ? -2.438 0.397 -2.713 1.00 87.88 74 MET A O 1
ATOM 586 N N . SER A 1 75 ? -3.338 -1.203 -1.404 1.00 89.88 75 SER A N 1
ATOM 587 C CA . SER A 1 75 ? -4.729 -1.013 -1.810 1.00 89.88 75 SER A CA 1
ATOM 588 C C . SER A 1 75 ? -5.402 0.076 -0.962 1.00 89.88 75 SER A C 1
ATOM 590 O O . SER A 1 75 ? -5.034 0.306 0.190 1.00 89.88 75 SER A O 1
ATOM 592 N N . LYS A 1 76 ? -6.392 0.774 -1.527 1.00 89.69 76 LYS A N 1
ATOM 593 C CA . LYS A 1 76 ? -7.349 1.609 -0.774 1.00 89.69 76 LYS A CA 1
ATOM 594 C C . LYS A 1 76 ? -8.526 0.798 -0.241 1.00 89.69 76 LYS A C 1
ATOM 596 O O . LYS A 1 76 ? -9.229 1.267 0.649 1.00 89.69 76 LYS A O 1
ATOM 601 N N . ASN A 1 77 ? -8.756 -0.372 -0.822 1.00 91.38 77 ASN A N 1
ATOM 602 C CA . ASN A 1 77 ? -9.874 -1.237 -0.509 1.00 91.38 77 ASN A CA 1
ATOM 603 C C . ASN A 1 77 ? -9.484 -2.139 0.661 1.00 91.38 77 ASN A C 1
ATOM 605 O O . ASN A 1 77 ? -8.547 -2.928 0.540 1.00 91.38 77 ASN A O 1
ATOM 609 N N . TRP A 1 78 ? -10.192 -1.984 1.774 1.00 90.25 78 TRP A N 1
ATOM 610 C CA . TRP A 1 78 ? -9.963 -2.682 3.045 1.00 90.25 78 TRP A CA 1
ATOM 611 C C . TRP A 1 78 ? -11.161 -3.564 3.437 1.00 90.25 78 TRP A C 1
ATOM 613 O O . TRP A 1 78 ? -11.204 -4.109 4.537 1.00 90.25 78 TRP A O 1
ATOM 623 N N . ILE A 1 79 ? -12.131 -3.702 2.528 1.00 92.06 79 ILE A N 1
ATOM 624 C CA . ILE A 1 79 ? -13.350 -4.492 2.692 1.00 92.06 79 ILE A CA 1
ATOM 625 C C . ILE A 1 79 ? -13.415 -5.507 1.553 1.00 92.06 79 ILE A C 1
ATOM 627 O O . ILE A 1 79 ? -13.145 -5.167 0.397 1.00 92.06 79 ILE A O 1
ATOM 631 N N . LEU A 1 80 ? -13.783 -6.738 1.887 1.00 92.44 80 LEU A N 1
ATOM 632 C CA . LEU A 1 80 ? -14.101 -7.809 0.957 1.00 92.44 80 LEU A CA 1
ATOM 633 C C . LEU A 1 80 ? -15.620 -7.928 0.848 1.00 92.44 80 LEU A C 1
ATOM 635 O O . LEU A 1 80 ? -16.322 -7.987 1.855 1.00 92.44 80 LEU A O 1
ATOM 639 N N . ALA A 1 81 ? -16.135 -7.930 -0.373 1.00 91.31 81 ALA A N 1
ATOM 640 C CA . ALA A 1 81 ? -17.558 -8.089 -0.599 1.00 91.31 81 ALA A CA 1
ATOM 641 C C . ALA A 1 81 ? -18.037 -9.494 -0.214 1.00 91.31 81 ALA A C 1
ATOM 643 O O . ALA A 1 81 ? -17.253 -10.442 -0.199 1.00 91.31 81 ALA A O 1
ATOM 644 N N . ALA A 1 82 ? -19.343 -9.643 0.009 1.00 89.25 82 ALA A N 1
ATOM 645 C CA . ALA A 1 82 ? -19.965 -10.941 0.294 1.00 89.25 82 ALA A CA 1
ATOM 646 C C . ALA A 1 82 ? -19.706 -12.033 -0.774 1.00 89.25 82 ALA A C 1
ATOM 648 O O . ALA A 1 82 ? -19.873 -13.216 -0.497 1.00 89.25 82 ALA A O 1
ATOM 649 N N . ASP A 1 83 ? -19.286 -11.653 -1.988 1.00 88.31 83 ASP A N 1
ATOM 650 C CA . ASP A 1 83 ? -18.876 -12.575 -3.058 1.00 88.31 83 ASP A CA 1
ATOM 651 C C . ASP A 1 83 ? -17.479 -13.201 -2.853 1.00 88.31 83 ASP A C 1
ATOM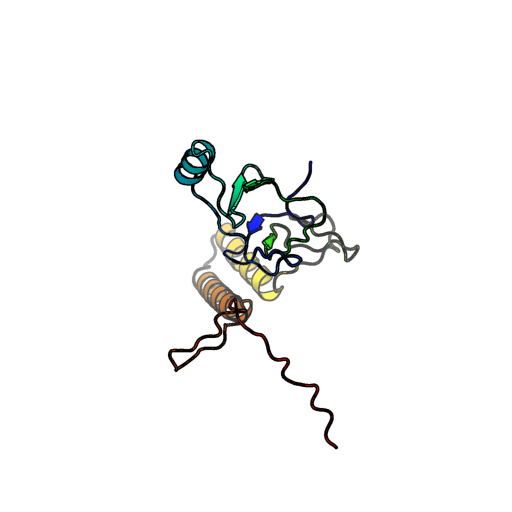 653 O O . ASP A 1 83 ? -17.059 -14.041 -3.648 1.00 88.31 83 ASP A O 1
ATOM 657 N N . GLY A 1 84 ? -16.734 -12.770 -1.830 1.00 83.94 84 GLY A N 1
ATOM 658 C CA . GLY A 1 84 ? -15.400 -13.269 -1.498 1.00 83.94 84 GLY A CA 1
ATOM 659 C C . GLY A 1 84 ? -14.290 -12.886 -2.484 1.00 83.94 84 GLY A C 1
ATOM 660 O O . GLY A 1 84 ? -13.166 -13.360 -2.337 1.00 83.94 84 GLY A O 1
ATOM 661 N N . THR A 1 85 ? -14.562 -12.044 -3.485 1.00 85.88 85 THR A N 1
ATOM 662 C CA . THR A 1 85 ? -13.609 -11.735 -4.570 1.00 85.88 85 THR A CA 1
ATOM 663 C C . THR A 1 85 ? -13.483 -10.244 -4.871 1.00 85.88 85 THR A C 1
ATOM 665 O O . THR A 1 85 ? -12.417 -9.784 -5.289 1.00 85.88 85 THR A O 1
ATOM 668 N N . THR A 1 86 ? -14.531 -9.460 -4.624 1.00 88.00 86 THR A N 1
ATOM 669 C CA . THR A 1 86 ? -14.541 -8.030 -4.918 1.00 88.00 86 THR A CA 1
ATOM 670 C C . THR A 1 86 ? -14.044 -7.225 -3.723 1.00 88.00 86 THR A C 1
ATOM 672 O O . THR A 1 86 ? -14.658 -7.201 -2.660 1.00 88.00 86 THR A O 1
ATOM 675 N N . TYR A 1 87 ? -12.959 -6.476 -3.916 1.00 89.62 87 TYR A N 1
ATOM 676 C CA . TYR A 1 87 ? -12.446 -5.545 -2.911 1.00 89.62 87 TYR A CA 1
ATOM 677 C C . TYR A 1 87 ? -13.110 -4.170 -3.034 1.00 89.62 87 TYR A C 1
ATOM 679 O O . TYR A 1 87 ? -13.122 -3.579 -4.116 1.00 89.62 87 TYR A O 1
ATOM 687 N N . LYS A 1 88 ? -13.591 -3.616 -1.918 1.00 89.75 88 LYS A N 1
ATOM 688 C CA . LYS A 1 88 ? -14.304 -2.331 -1.845 1.00 89.75 88 LYS A CA 1
ATOM 689 C C . LYS A 1 88 ? -13.666 -1.372 -0.831 1.00 89.75 88 LYS A C 1
ATOM 691 O O . LYS A 1 88 ? -12.978 -1.782 0.103 1.00 89.75 88 LYS A O 1
ATOM 696 N N . GLN A 1 89 ? -13.898 -0.072 -1.024 1.00 89.25 89 GLN A N 1
ATOM 697 C CA . GLN A 1 89 ? -13.479 0.977 -0.082 1.00 89.25 89 GLN A CA 1
ATOM 698 C C . GLN A 1 89 ? -14.522 1.236 1.019 1.00 89.25 89 GLN A C 1
ATOM 700 O O . GLN A 1 89 ? -14.153 1.635 2.122 1.00 89.25 89 GLN A O 1
ATOM 705 N N . TYR A 1 90 ? -15.803 1.030 0.714 1.00 88.50 90 TYR A N 1
ATOM 706 C CA . TYR A 1 90 ? -16.929 1.257 1.618 1.00 88.50 90 TYR A CA 1
ATOM 707 C C . TYR A 1 90 ? -17.786 -0.002 1.692 1.00 88.50 90 TYR A C 1
ATOM 709 O O . TYR A 1 90 ? -17.929 -0.699 0.682 1.00 88.50 90 TYR A O 1
ATOM 717 N N . SER A 1 91 ? -18.340 -0.278 2.873 1.00 86.69 91 SER A N 1
ATOM 718 C CA . SER A 1 91 ? -19.325 -1.339 3.045 1.00 86.69 91 SER A CA 1
ATOM 719 C C . SER A 1 91 ? -20.624 -0.922 2.367 1.00 86.69 91 SER A C 1
ATOM 721 O O . SER A 1 91 ? -21.033 0.239 2.403 1.00 86.69 91 SER A O 1
ATOM 723 N N . THR A 1 92 ? -21.237 -1.882 1.693 1.00 90.06 92 THR A N 1
ATOM 724 C CA . THR A 1 92 ? -22.489 -1.701 0.946 1.00 90.06 92 THR A CA 1
ATOM 725 C C . THR A 1 92 ? -23.567 -2.662 1.416 1.00 90.06 92 THR A C 1
ATOM 727 O O . THR A 1 92 ? -24.746 -2.340 1.315 1.00 90.06 92 THR A O 1
ATOM 730 N N . LEU A 1 93 ? -23.158 -3.825 1.924 1.00 90.12 93 LEU A N 1
ATOM 731 C CA . LEU A 1 93 ? -24.018 -4.854 2.486 1.00 90.12 93 LEU A CA 1
ATOM 732 C C . LEU A 1 93 ? -23.540 -5.175 3.903 1.00 90.12 93 LEU A C 1
ATOM 734 O O . LEU A 1 93 ? -22.343 -5.110 4.183 1.00 90.12 93 LEU A O 1
ATOM 738 N N . ASP A 1 94 ? -24.465 -5.592 4.763 1.00 86.50 94 ASP A N 1
ATOM 739 C CA . ASP A 1 94 ? -24.152 -6.028 6.133 1.00 86.50 94 ASP A CA 1
ATOM 740 C C . ASP A 1 94 ? -23.336 -7.333 6.167 1.00 86.50 94 ASP A C 1
ATOM 742 O O . ASP A 1 94 ? -22.741 -7.676 7.183 1.00 86.50 94 ASP A O 1
ATOM 746 N N . THR A 1 95 ? -23.293 -8.057 5.046 1.00 90.38 95 THR A N 1
ATOM 747 C CA . THR A 1 95 ? -22.526 -9.295 4.856 1.00 90.38 95 THR A CA 1
ATOM 748 C C . THR A 1 95 ? -21.125 -9.068 4.276 1.00 90.38 95 THR A C 1
ATOM 750 O O . THR A 1 95 ? -20.414 -10.034 4.001 1.00 90.38 95 THR A O 1
ATOM 753 N N . ASP A 1 96 ? -20.708 -7.814 4.063 1.00 90.12 96 ASP A N 1
ATOM 754 C CA . ASP A 1 96 ? -19.342 -7.495 3.641 1.00 90.12 96 ASP A CA 1
ATOM 755 C C . ASP A 1 96 ? -18.355 -7.754 4.808 1.00 90.12 96 ASP A C 1
ATOM 757 O O . ASP A 1 96 ? -18.625 -7.425 5.962 1.00 90.12 96 ASP A O 1
ATOM 761 N N . THR A 1 97 ? -17.186 -8.333 4.521 1.00 91.00 97 THR A N 1
ATOM 762 C CA . THR A 1 97 ? -16.164 -8.678 5.527 1.00 91.00 97 THR A CA 1
ATOM 763 C C . THR A 1 97 ? -15.059 -7.627 5.574 1.00 91.00 97 THR A C 1
ATOM 765 O O . THR A 1 97 ? -14.551 -7.187 4.541 1.00 91.00 97 THR A O 1
ATOM 768 N N . ILE A 1 98 ? -14.642 -7.228 6.773 1.00 91.38 98 ILE A N 1
ATOM 769 C CA . ILE A 1 98 ? -13.542 -6.279 6.961 1.00 91.38 98 ILE A CA 1
ATOM 770 C C . ILE A 1 98 ? -12.209 -7.039 6.962 1.00 91.38 98 ILE A C 1
ATOM 772 O O . ILE A 1 98 ? -12.052 -8.014 7.684 1.00 91.38 98 ILE A O 1
ATOM 776 N N . LEU A 1 99 ? -11.236 -6.591 6.159 1.00 90.00 99 LEU A N 1
ATOM 777 C CA . LEU A 1 99 ? -9.912 -7.233 6.076 1.00 90.00 99 LEU A CA 1
ATOM 778 C C . LEU A 1 99 ? -8.979 -6.849 7.229 1.00 90.00 99 LEU A C 1
ATOM 780 O O . LEU A 1 99 ? -7.978 -7.517 7.467 1.00 90.00 99 LEU A O 1
ATOM 784 N N . LEU A 1 100 ? -9.268 -5.735 7.900 1.00 88.62 100 LEU A N 1
ATOM 785 C CA . LEU A 1 100 ? -8.537 -5.321 9.092 1.00 88.62 100 LEU A CA 1
ATOM 786 C C . LEU A 1 100 ? -8.971 -6.168 10.297 1.00 88.62 100 LEU A C 1
ATOM 788 O O . LEU A 1 100 ? -10.136 -6.558 10.359 1.00 88.62 100 LEU A O 1
ATOM 792 N N . PRO A 1 101 ? -8.087 -6.389 11.287 1.00 89.75 101 PRO A N 1
ATOM 793 C CA . PRO A 1 101 ? -8.445 -7.105 12.506 1.00 89.75 101 PRO A CA 1
ATOM 794 C C . PRO A 1 101 ? -9.676 -6.494 13.188 1.00 89.75 101 PRO A C 1
ATOM 796 O O . PRO A 1 101 ? -9.699 -5.297 13.493 1.00 89.75 101 PRO A O 1
ATOM 799 N N . GLU A 1 102 ? -10.694 -7.317 13.439 1.00 89.56 102 GLU A N 1
ATOM 800 C CA . GLU A 1 102 ? -11.993 -6.861 13.953 1.00 89.56 102 GLU A CA 1
ATOM 801 C C . GLU A 1 102 ? -11.875 -6.174 15.319 1.00 89.56 102 GLU A C 1
ATOM 803 O O . GLU A 1 102 ? -12.536 -5.165 15.566 1.00 89.56 102 GLU A O 1
ATOM 808 N N . GLU A 1 103 ? -10.978 -6.655 16.184 1.00 90.38 103 GLU A N 1
ATOM 809 C CA . GLU A 1 103 ? -10.714 -6.049 17.493 1.00 90.38 103 GLU A CA 1
ATOM 810 C C . GLU A 1 103 ? -10.246 -4.594 17.366 1.00 90.38 103 GLU A C 1
ATOM 812 O O . GLU A 1 103 ? -10.758 -3.709 18.055 1.00 90.38 103 GLU A O 1
ATOM 817 N N . LEU A 1 104 ? -9.333 -4.317 16.428 1.00 92.06 104 LEU A N 1
ATOM 818 C CA . LEU A 1 104 ? -8.804 -2.974 16.186 1.00 92.06 104 LEU A CA 1
ATOM 819 C C . LEU A 1 104 ? -9.904 -2.038 15.674 1.00 92.06 104 LEU A C 1
ATOM 821 O O . LEU A 1 104 ? -9.989 -0.880 16.093 1.00 92.06 104 LEU A O 1
ATOM 825 N N . VAL A 1 105 ? -10.784 -2.545 14.808 1.00 92.06 105 VAL A N 1
ATOM 826 C CA . VAL A 1 105 ? -11.943 -1.796 14.306 1.00 92.06 105 VAL A CA 1
ATOM 827 C C . VAL A 1 105 ? -12.922 -1.492 15.440 1.00 92.06 105 VAL A C 1
ATOM 829 O O . VAL A 1 105 ? -13.360 -0.347 15.578 1.00 92.06 105 VAL A O 1
ATOM 832 N N . LEU A 1 106 ? -13.222 -2.475 16.292 1.00 92.81 106 LEU A N 1
ATOM 833 C CA . LEU A 1 106 ? -14.133 -2.329 17.425 1.00 92.81 106 LEU A CA 1
ATOM 834 C C . LEU A 1 106 ? -13.617 -1.313 18.451 1.00 92.81 106 LEU A C 1
ATOM 836 O O . LEU A 1 106 ? -14.363 -0.425 18.873 1.00 92.81 106 LEU A O 1
ATOM 840 N N . MET A 1 107 ? -12.342 -1.405 18.839 1.00 92.88 107 MET A N 1
ATOM 841 C CA . MET A 1 107 ? -11.733 -0.444 19.764 1.00 92.88 107 MET A CA 1
ATOM 842 C C . MET A 1 107 ? -11.682 0.955 19.151 1.00 92.88 107 MET A C 1
ATOM 844 O O . MET A 1 107 ? -12.026 1.933 19.819 1.00 92.88 107 MET A O 1
ATOM 848 N N . GLY A 1 108 ? -11.352 1.044 17.858 1.00 93.81 108 GLY A N 1
ATOM 849 C CA . GLY A 1 108 ? -11.382 2.280 17.081 1.00 93.81 108 GLY A CA 1
ATOM 850 C C . GLY A 1 108 ? -12.758 2.953 17.065 1.00 93.81 108 GLY A C 1
ATOM 851 O O . GLY A 1 108 ? -12.863 4.169 17.230 1.00 93.81 108 GLY A O 1
ATOM 852 N N . LEU A 1 109 ? -13.824 2.167 16.897 1.00 93.50 109 LEU A N 1
ATOM 853 C CA . LEU A 1 109 ? -15.203 2.649 16.937 1.00 93.50 109 LEU A CA 1
ATOM 854 C C . LEU A 1 109 ? -15.588 3.120 18.346 1.00 93.50 109 LEU A C 1
ATOM 856 O O . LEU A 1 109 ? -16.175 4.191 18.498 1.00 93.50 109 LEU A O 1
ATOM 860 N N . ARG A 1 110 ? -15.229 2.348 19.380 1.00 94.06 110 ARG A N 1
ATOM 861 C CA . ARG A 1 110 ? -15.596 2.613 20.778 1.00 94.06 110 ARG A CA 1
ATOM 862 C C . ARG A 1 110 ? -15.100 3.971 21.264 1.00 94.06 110 ARG A C 1
ATOM 864 O O . ARG A 1 110 ? -15.900 4.755 21.775 1.00 94.06 110 ARG A O 1
ATOM 871 N N . TRP A 1 111 ? -13.808 4.270 21.103 1.00 94.75 111 TRP A N 1
ATOM 872 C CA . TRP A 1 111 ? -13.259 5.536 21.603 1.00 94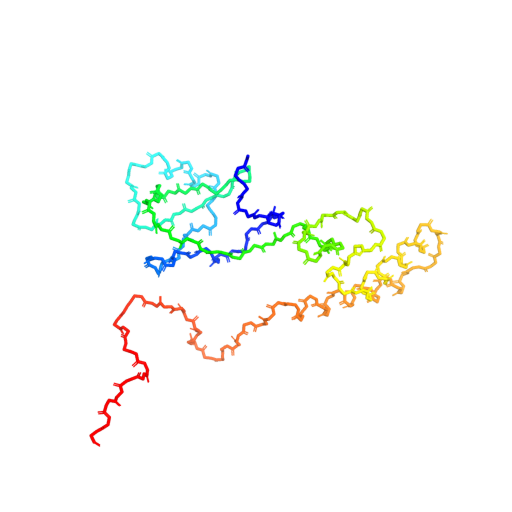.75 111 TRP A CA 1
ATOM 873 C C . TRP A 1 111 ? -13.804 6.738 20.820 1.00 94.75 111 TRP A C 1
ATOM 875 O O . TRP A 1 111 ? -14.087 7.779 21.412 1.00 94.75 111 TRP A O 1
ATOM 885 N N . ARG A 1 112 ? -14.015 6.596 19.499 1.00 94.56 112 ARG A N 1
ATOM 886 C CA . ARG A 1 112 ? -14.616 7.653 18.665 1.00 94.56 112 ARG A CA 1
ATOM 887 C C . ARG A 1 112 ? -16.053 7.929 19.077 1.00 94.56 112 ARG A C 1
ATOM 889 O O . ARG A 1 112 ? -16.436 9.085 19.195 1.00 94.56 112 ARG A O 1
ATOM 896 N N . TRP A 1 113 ? -16.822 6.880 19.353 1.00 95.62 113 TRP A N 1
ATOM 897 C CA . TRP A 1 113 ? -18.190 7.016 19.836 1.00 95.62 113 TRP A CA 1
ATOM 898 C C . TRP A 1 113 ? -18.249 7.694 21.210 1.00 95.62 113 TRP A C 1
ATOM 900 O O . TRP A 1 113 ? -19.028 8.628 21.391 1.00 95.62 113 TRP A O 1
ATOM 910 N N . LYS A 1 114 ? -17.382 7.304 22.157 1.00 94.06 114 LYS A N 1
ATOM 911 C CA . LYS A 1 114 ? -17.267 7.975 23.465 1.00 94.06 114 LYS A CA 1
ATOM 912 C C . LYS A 1 114 ? -16.918 9.456 23.320 1.00 94.06 114 LYS A C 1
ATOM 914 O O . LYS A 1 114 ? -17.547 10.289 23.970 1.00 94.06 114 LYS A O 1
ATOM 919 N N . LYS A 1 115 ? -15.983 9.786 22.421 1.00 94.00 115 LYS A N 1
ATOM 920 C CA . LYS A 1 115 ? -15.603 11.169 22.104 1.00 94.00 115 LYS A CA 1
ATOM 921 C C . LYS A 1 115 ? -16.782 11.985 21.565 1.00 94.00 115 LYS A C 1
ATOM 923 O O . LYS A 1 115 ? -17.019 13.080 22.061 1.00 94.00 115 LYS A O 1
ATOM 928 N N . GLU A 1 116 ? -17.536 11.457 20.602 1.00 95.06 116 GLU A N 1
ATOM 929 C CA . GLU A 1 116 ? -18.736 12.120 20.054 1.00 95.06 116 GLU A CA 1
ATOM 930 C C . GLU A 1 116 ? -19.827 12.327 21.115 1.00 95.06 116 GLU A C 1
ATOM 932 O O . GLU A 1 116 ? -20.565 13.308 21.089 1.00 95.06 116 GLU A O 1
ATOM 937 N N . LYS A 1 117 ? -19.925 11.417 22.089 1.00 94.56 117 LYS A N 1
ATOM 938 C CA . LYS A 1 117 ? -20.850 11.535 23.224 1.00 94.56 117 LYS A CA 1
ATOM 939 C C . LYS A 1 117 ? -20.330 12.413 24.366 1.00 94.56 117 LYS A 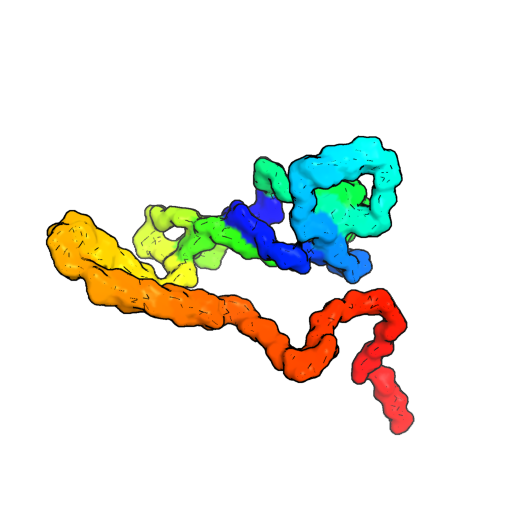C 1
ATOM 941 O O . LYS A 1 117 ? -21.058 12.598 25.337 1.00 94.56 117 LYS A O 1
ATOM 946 N N . GLY A 1 118 ? -19.107 12.940 24.274 1.00 92.50 118 GLY A N 1
ATOM 947 C CA . GLY A 1 118 ? -18.487 13.749 25.327 1.00 92.50 118 GLY A CA 1
ATOM 948 C C . GLY A 1 118 ? -18.116 12.965 26.592 1.00 92.50 118 GLY A C 1
ATOM 949 O O . GLY A 1 118 ? -17.943 13.564 27.648 1.00 92.50 118 GLY A O 1
ATOM 950 N N . GLN A 1 119 ? -18.016 11.636 26.508 1.00 94.19 119 GLN A N 1
ATOM 951 C CA . GLN A 1 119 ? -17.557 10.791 27.612 1.00 94.19 119 GLN A CA 1
ATOM 952 C C . GLN A 1 119 ? -16.027 10.796 27.704 1.00 94.19 119 GLN A C 1
ATOM 954 O O . GLN A 1 119 ? -15.332 11.147 26.749 1.00 94.19 119 GLN A O 1
ATOM 959 N N . GLU A 1 120 ? -15.489 10.359 28.842 1.00 94.06 120 GLU A N 1
ATOM 960 C CA . GLU A 1 120 ? -14.051 10.147 28.991 1.00 94.06 120 GLU A CA 1
ATOM 961 C C . GLU A 1 120 ? -13.561 9.061 28.017 1.00 94.06 120 GLU A C 1
ATOM 963 O O . GLU A 1 120 ? -14.088 7.948 27.978 1.00 94.06 120 GLU A O 1
ATOM 968 N N . TYR A 1 121 ? -12.570 9.409 27.191 1.00 92.94 121 TYR A N 1
ATOM 969 C CA . TYR A 1 121 ? -12.065 8.558 26.105 1.00 92.94 121 TYR A CA 1
ATOM 970 C C . TYR A 1 121 ? -10.536 8.406 26.104 1.00 92.94 121 TYR A C 1
ATOM 972 O O . TYR A 1 121 ? -9.994 7.699 25.254 1.00 92.94 121 TYR A O 1
ATOM 980 N N . ALA A 1 122 ? -9.824 9.090 27.006 1.00 93.56 122 ALA A N 1
ATOM 981 C CA . ALA A 1 122 ? -8.367 9.215 26.949 1.00 93.56 122 ALA A CA 1
ATOM 982 C C . ALA A 1 122 ? -7.648 7.862 27.101 1.00 93.56 122 ALA A C 1
ATOM 984 O O . ALA A 1 122 ? -6.705 7.574 26.361 1.00 93.56 122 ALA A O 1
ATOM 985 N N . GLU A 1 123 ? -8.116 7.011 28.016 1.00 93.00 123 GLU A N 1
ATOM 986 C CA . GLU A 1 123 ? -7.538 5.684 28.248 1.00 93.00 123 GLU A CA 1
ATOM 987 C C . GLU A 1 123 ? -7.812 4.712 27.090 1.00 93.00 123 GLU A C 1
ATOM 989 O O . GLU A 1 123 ? -6.894 4.037 26.612 1.00 93.00 123 GLU A O 1
ATOM 994 N N . ASP A 1 124 ? -9.044 4.697 26.569 1.00 91.06 124 ASP A N 1
ATOM 995 C CA . ASP A 1 124 ? -9.404 3.870 25.410 1.00 91.06 124 ASP A CA 1
ATOM 996 C C . ASP A 1 124 ? -8.610 4.278 24.165 1.00 91.06 124 ASP A C 1
ATOM 998 O O . ASP A 1 124 ? -8.159 3.426 23.402 1.00 91.06 124 ASP A O 1
ATOM 1002 N N . PHE A 1 125 ? -8.407 5.584 23.966 1.00 93.25 125 PHE A N 1
ATOM 1003 C CA . PHE A 1 125 ? -7.608 6.103 22.861 1.00 93.25 125 PHE A CA 1
ATOM 1004 C C . PHE A 1 125 ? -6.149 5.647 22.961 1.00 93.25 125 PHE A C 1
ATOM 1006 O O . PHE A 1 125 ? -5.592 5.157 21.979 1.00 93.25 125 PHE A O 1
ATOM 1013 N N . ARG A 1 126 ? -5.544 5.731 24.152 1.00 95.44 126 ARG A N 1
ATOM 1014 C CA . ARG A 1 126 ? -4.173 5.258 24.381 1.00 95.44 126 ARG A CA 1
ATOM 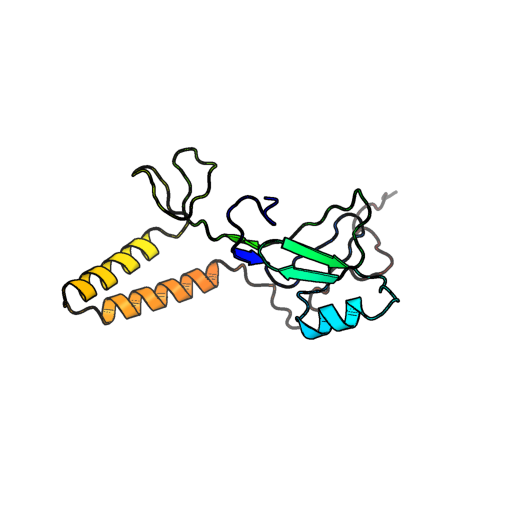1015 C C . ARG A 1 126 ? -4.042 3.754 24.139 1.00 95.44 126 ARG A C 1
ATOM 1017 O O . ARG A 1 126 ? -3.081 3.321 23.507 1.00 95.44 126 ARG A O 1
ATOM 1024 N N . THR A 1 127 ? -5.002 2.966 24.617 1.00 94.44 127 THR A N 1
ATOM 1025 C CA . THR A 1 127 ? -5.031 1.512 24.401 1.00 94.44 127 THR A CA 1
ATOM 1026 C C . THR A 1 127 ? -5.135 1.177 22.916 1.00 94.44 127 THR A C 1
ATOM 1028 O O . THR A 1 127 ? -4.350 0.374 22.412 1.00 94.44 127 THR A O 1
ATOM 1031 N N . TYR A 1 128 ? -6.024 1.863 22.193 1.00 95.06 128 TYR A N 1
ATOM 1032 C CA . TYR A 1 128 ? -6.149 1.733 20.744 1.00 95.06 128 TYR A CA 1
ATOM 1033 C C . TYR A 1 128 ? -4.835 2.071 20.022 1.00 95.06 128 TYR A C 1
ATOM 1035 O O . TYR A 1 128 ? -4.383 1.300 19.179 1.00 95.06 128 TYR A O 1
ATOM 1043 N N . GLU A 1 129 ? -4.171 3.178 20.369 1.00 94.88 129 GLU A N 1
ATOM 1044 C CA . GLU A 1 129 ? -2.889 3.539 19.750 1.00 94.88 129 GLU A CA 1
ATOM 1045 C C . GLU A 1 129 ? -1.789 2.499 19.997 1.00 94.88 129 GLU A C 1
ATOM 1047 O O . GLU A 1 129 ? -0.975 2.247 19.106 1.00 94.88 129 GLU A O 1
ATOM 1052 N N . MET A 1 130 ? -1.749 1.893 21.187 1.00 94.56 130 MET A N 1
ATOM 1053 C CA . MET A 1 130 ? -0.793 0.825 21.492 1.00 94.56 130 MET A CA 1
ATOM 1054 C C . MET A 1 130 ? -1.052 -0.418 20.637 1.00 94.56 130 MET A C 1
ATOM 1056 O O . MET A 1 130 ? -0.114 -0.937 20.038 1.00 94.56 130 MET A O 1
ATOM 1060 N N . GLN A 1 131 ? -2.310 -0.842 20.505 1.00 92.75 131 GLN A N 1
ATOM 1061 C CA . GLN A 1 131 ? -2.668 -1.996 19.674 1.00 92.75 131 GLN A CA 1
ATOM 1062 C C . GLN A 1 131 ? -2.393 -1.762 18.190 1.00 92.75 131 GLN A C 1
ATOM 1064 O O . GLN A 1 131 ? -1.863 -2.640 17.515 1.00 92.75 131 GLN A O 1
ATOM 1069 N N . VAL A 1 132 ? -2.686 -0.562 17.680 1.00 93.25 132 VAL A N 1
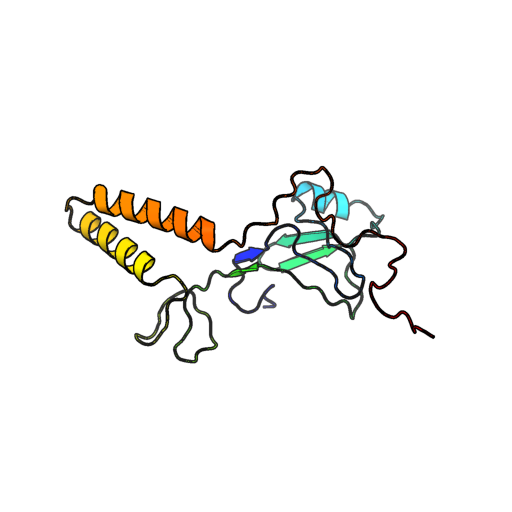ATOM 1070 C CA . VAL A 1 132 ? -2.360 -0.192 16.295 1.00 93.25 132 VAL A CA 1
ATOM 1071 C C . VAL A 1 132 ? -0.858 -0.320 16.042 1.00 93.25 132 VAL A C 1
ATOM 1073 O O . VAL A 1 132 ? -0.455 -0.849 15.009 1.00 93.25 132 VAL A O 1
ATOM 1076 N N . LYS A 1 133 ? -0.021 0.149 16.976 1.00 91.38 133 LYS A N 1
ATOM 1077 C CA . LYS A 1 133 ? 1.442 0.054 16.853 1.00 91.38 133 LYS A CA 1
ATOM 1078 C C . LYS A 1 133 ? 1.931 -1.391 16.882 1.00 91.38 133 LYS A C 1
ATOM 1080 O O . LYS A 1 133 ? 2.807 -1.737 16.094 1.00 91.38 133 LYS A O 1
ATOM 1085 N N . ASP A 1 134 ? 1.371 -2.212 17.761 1.00 91.00 134 ASP A N 1
ATOM 1086 C CA . ASP A 1 134 ? 1.747 -3.620 17.897 1.00 91.00 134 ASP A CA 1
ATOM 1087 C C . ASP A 1 134 ? 1.385 -4.435 16.643 1.00 91.00 134 ASP A C 1
ATOM 1089 O O . ASP A 1 134 ? 2.230 -5.115 16.052 1.00 91.00 134 ASP A O 1
ATOM 1093 N N . MET A 1 135 ? 0.158 -4.260 16.141 1.00 87.62 135 MET A N 1
ATOM 1094 C CA . MET A 1 135 ? -0.296 -4.917 14.913 1.00 87.62 135 MET A CA 1
ATOM 1095 C C . MET A 1 135 ? 0.493 -4.449 13.689 1.00 87.62 135 MET A C 1
ATOM 1097 O O . MET A 1 135 ? 0.915 -5.273 12.879 1.00 87.62 135 MET A O 1
ATOM 1101 N N . LEU A 1 136 ? 0.781 -3.147 13.580 1.00 87.88 136 LEU A N 1
ATOM 1102 C CA . LEU A 1 136 ? 1.631 -2.618 12.510 1.00 87.88 136 LEU A CA 1
ATOM 1103 C C . LEU A 1 136 ? 3.049 -3.210 12.555 1.00 87.88 136 LEU A C 1
ATOM 1105 O O . LEU A 1 136 ? 3.658 -3.448 11.514 1.00 87.88 136 LEU A O 1
ATOM 1109 N N . GLY A 1 137 ? 3.576 -3.465 13.756 1.00 84.88 137 GLY A N 1
ATOM 1110 C CA . GLY A 1 137 ? 4.863 -4.129 13.946 1.00 84.88 137 GLY A CA 1
ATOM 1111 C C . GLY A 1 137 ? 4.883 -5.587 13.475 1.00 84.88 137 GLY A C 1
ATOM 1112 O O . GLY A 1 137 ? 5.959 -6.095 13.147 1.00 84.88 137 GLY A O 1
ATOM 1113 N N . THR A 1 138 ? 3.719 -6.236 13.425 1.00 82.75 138 THR A N 1
ATOM 1114 C CA . THR A 1 138 ? 3.555 -7.649 13.057 1.00 82.75 138 THR A CA 1
ATOM 1115 C C . THR A 1 138 ? 3.222 -7.842 11.573 1.00 82.75 138 THR A C 1
ATOM 1117 O O . THR A 1 138 ? 3.770 -8.743 10.943 1.00 82.75 138 THR A O 1
ATOM 1120 N N . ASP A 1 139 ? 2.401 -6.965 10.987 1.00 80.56 139 ASP A N 1
ATOM 1121 C CA . ASP A 1 139 ? 1.910 -7.044 9.595 1.00 80.56 139 ASP A CA 1
ATOM 1122 C C . ASP A 1 139 ? 3.032 -7.008 8.533 1.00 80.56 139 ASP A C 1
ATOM 1124 O O . ASP A 1 139 ? 2.909 -7.543 7.434 1.00 80.56 139 ASP A O 1
ATOM 1128 N N . GLY A 1 140 ? 4.170 -6.391 8.863 1.00 70.75 140 GLY A N 1
ATOM 1129 C CA . GLY A 1 140 ? 5.210 -6.058 7.892 1.00 70.75 140 GLY A CA 1
ATOM 1130 C C . GLY A 1 140 ? 6.229 -7.143 7.554 1.00 70.75 140 GLY A C 1
ATOM 1131 O O . GLY A 1 140 ? 7.055 -6.860 6.693 1.00 70.75 140 GLY A O 1
ATOM 1132 N N . GLY A 1 141 ? 6.222 -8.315 8.208 1.00 69.06 141 GLY A N 1
ATOM 1133 C CA . GLY A 1 141 ? 7.236 -9.365 8.009 1.00 69.06 141 GLY A CA 1
ATOM 1134 C C . GLY A 1 141 ? 8.665 -8.809 8.066 1.00 69.06 141 GLY A C 1
ATOM 1135 O O . GLY A 1 141 ? 9.243 -8.430 7.051 1.00 69.06 141 GLY A O 1
ATOM 1136 N N . LYS A 1 142 ? 9.245 -8.698 9.265 1.00 74.56 142 LYS A N 1
ATOM 1137 C CA . LYS A 1 142 ? 10.531 -8.001 9.437 1.00 74.56 142 LYS A CA 1
ATOM 1138 C C . LYS A 1 142 ? 11.631 -8.687 8.607 1.00 74.56 142 LYS A C 1
ATOM 1140 O O . LYS A 1 142 ? 11.743 -9.912 8.675 1.00 74.56 142 LYS A O 1
ATOM 1145 N N . PRO A 1 143 ? 12.437 -7.930 7.836 1.00 72.44 143 PRO A N 1
ATOM 1146 C CA . PRO A 1 143 ? 13.542 -8.517 7.093 1.00 72.44 143 PRO A CA 1
ATOM 1147 C C . PRO A 1 143 ? 14.522 -9.182 8.060 1.00 72.44 143 PRO A C 1
ATOM 1149 O O . PRO A 1 143 ? 14.645 -8.769 9.217 1.00 72.44 143 PRO A O 1
ATOM 1152 N N . VAL A 1 144 ? 15.233 -10.199 7.572 1.00 78.94 144 VAL A N 1
ATOM 1153 C CA . VAL A 1 144 ? 16.309 -10.836 8.335 1.00 78.94 144 VAL A CA 1
ATOM 1154 C C . VAL A 1 144 ? 17.313 -9.762 8.743 1.00 78.94 144 VAL A C 1
ATOM 1156 O O . VAL A 1 144 ? 17.799 -8.998 7.906 1.00 78.94 144 VAL A O 1
ATOM 1159 N N . PHE A 1 145 ? 17.593 -9.691 10.041 1.00 79.94 145 PHE A N 1
ATOM 1160 C CA . PHE A 1 145 ? 18.616 -8.808 10.568 1.00 79.94 145 PHE A CA 1
ATOM 1161 C C . PHE A 1 145 ? 19.975 -9.483 10.395 1.00 79.94 145 PHE A C 1
ATOM 1163 O O . PHE A 1 145 ? 20.275 -10.471 11.063 1.00 79.94 145 PHE A O 1
ATOM 1170 N N . TYR A 1 146 ? 20.774 -8.961 9.472 1.00 81.06 146 TYR A N 1
ATOM 1171 C CA . TYR A 1 146 ? 22.153 -9.388 9.270 1.00 81.06 146 TYR A CA 1
A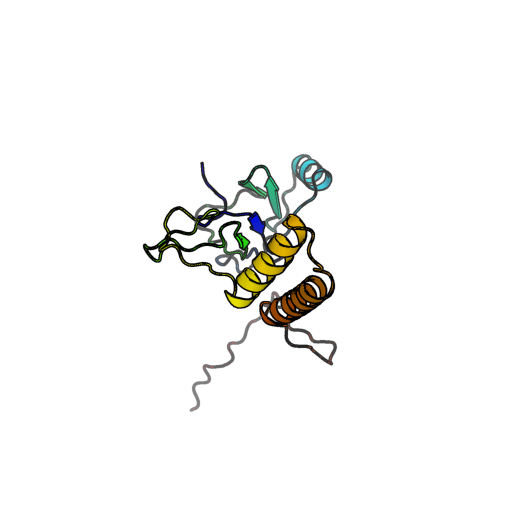TOM 1172 C C . TYR A 1 146 ? 23.029 -8.676 10.304 1.00 81.06 146 TYR A C 1
ATOM 1174 O O . TYR A 1 146 ? 23.000 -7.450 10.405 1.00 81.06 146 TYR A O 1
ATOM 1182 N N . MET A 1 147 ? 23.752 -9.448 11.117 1.00 86.38 147 MET A N 1
ATOM 1183 C CA . MET A 1 147 ? 24.728 -8.919 12.085 1.00 86.38 147 MET A CA 1
ATOM 1184 C C . MET A 1 147 ? 26.130 -8.771 11.478 1.00 86.38 147 MET A C 1
ATOM 1186 O O . MET A 1 147 ? 27.048 -8.301 12.146 1.00 86.38 147 MET A O 1
ATOM 1190 N N . ASP A 1 148 ? 26.292 -9.181 10.227 1.00 85.69 148 ASP A N 1
ATOM 1191 C CA . ASP A 1 148 ? 27.472 -9.010 9.400 1.00 85.69 148 ASP A CA 1
ATOM 1192 C C . ASP A 1 148 ? 27.213 -7.976 8.289 1.00 85.69 148 ASP A C 1
ATOM 1194 O O . ASP A 1 148 ? 26.094 -7.512 8.069 1.00 85.69 148 ASP A O 1
ATOM 1198 N N . GLU A 1 149 ? 28.264 -7.582 7.570 1.00 73.00 149 GLU A N 1
ATOM 1199 C CA . GLU A 1 149 ? 28.158 -6.596 6.484 1.00 73.00 149 GLU A CA 1
ATOM 1200 C C . GLU A 1 149 ? 27.490 -7.176 5.216 1.00 73.00 149 GLU A C 1
ATOM 1202 O O . GLU A 1 149 ? 27.190 -6.452 4.264 1.00 73.00 149 GLU A O 1
ATOM 1207 N N . GLN A 1 150 ? 27.222 -8.486 5.178 1.00 65.31 150 GLN A N 1
ATOM 1208 C CA . GLN A 1 150 ? 26.662 -9.169 4.014 1.00 65.31 150 GLN A CA 1
ATOM 1209 C C . GLN A 1 150 ? 25.154 -9.397 4.136 1.00 65.31 150 GLN A C 1
ATOM 1211 O O . GLN A 1 150 ? 24.661 -10.521 4.141 1.00 65.31 150 GLN A O 1
ATOM 1216 N N . ALA A 1 151 ? 24.390 -8.303 4.114 1.00 70.75 151 ALA A N 1
ATOM 1217 C CA . ALA A 1 151 ? 22.954 -8.395 3.863 1.00 70.75 151 ALA A CA 1
ATOM 1218 C C . ALA A 1 151 ? 22.665 -9.037 2.494 1.00 70.75 151 ALA A C 1
ATOM 1220 O O . ALA A 1 151 ? 23.431 -8.841 1.550 1.00 70.75 151 ALA A O 1
ATOM 1221 N N . TRP A 1 152 ? 21.544 -9.756 2.345 1.00 66.12 152 TRP A N 1
ATOM 1222 C CA . TRP A 1 152 ? 21.123 -10.282 1.039 1.00 66.12 152 TRP A CA 1
ATOM 1223 C C . TRP A 1 152 ? 20.945 -9.136 0.035 1.00 66.12 152 TRP A C 1
ATOM 1225 O O . TRP A 1 152 ? 20.063 -8.292 0.172 1.00 66.12 152 TRP A O 1
ATOM 1235 N N . GLN A 1 153 ? 21.801 -9.106 -0.985 1.00 63.47 153 GLN A N 1
ATOM 1236 C CA . GLN A 1 153 ? 21.864 -8.030 -1.982 1.00 63.47 153 GLN A CA 1
ATOM 1237 C C . GLN A 1 153 ? 21.036 -8.323 -3.244 1.00 63.47 153 GLN A C 1
ATOM 1239 O O . GLN A 1 153 ? 21.232 -7.683 -4.279 1.00 63.47 153 GLN A O 1
ATOM 1244 N N . GLY A 1 154 ? 20.148 -9.317 -3.189 1.00 67.06 154 GLY A N 1
ATOM 1245 C CA . GLY A 1 154 ? 19.433 -9.792 -4.366 1.00 67.06 154 GLY A CA 1
ATOM 1246 C C . GLY A 1 154 ? 20.342 -10.447 -5.411 1.00 67.06 154 GLY A C 1
ATOM 1247 O O . GLY A 1 154 ? 21.551 -10.608 -5.204 1.00 67.06 154 GLY A O 1
ATOM 1248 N N . PRO A 1 155 ? 19.770 -10.846 -6.557 1.00 64.12 155 PRO A N 1
ATOM 1249 C CA . PRO A 1 155 ? 20.552 -11.361 -7.662 1.00 64.12 155 PRO A CA 1
ATOM 1250 C C . PRO A 1 155 ? 21.434 -10.256 -8.251 1.00 64.12 155 PRO A C 1
ATOM 1252 O O . PRO A 1 155 ? 20.966 -9.347 -8.937 1.00 64.12 155 PRO A O 1
ATOM 1255 N N . LYS A 1 156 ? 22.738 -10.332 -7.968 1.00 61.34 156 LYS A N 1
ATOM 1256 C CA . LYS A 1 156 ? 23.752 -9.503 -8.623 1.00 61.34 156 LYS A CA 1
ATOM 1257 C C . LYS A 1 156 ? 24.073 -10.084 -10.004 1.00 61.34 156 LYS A C 1
ATOM 1259 O O . LYS A 1 156 ? 24.102 -11.310 -10.144 1.00 61.34 156 LYS A O 1
ATOM 1264 N N . PRO A 1 157 ? 24.359 -9.240 -11.011 1.00 56.66 157 PRO A N 1
ATOM 1265 C CA . PRO A 1 157 ? 24.930 -9.705 -12.268 1.00 56.66 157 PRO A CA 1
ATOM 1266 C C . PRO A 1 157 ? 26.228 -10.474 -11.992 1.00 56.66 157 PRO A C 1
ATOM 1268 O O . PRO A 1 157 ? 27.169 -9.922 -11.425 1.00 56.66 157 PRO A O 1
ATOM 1271 N N . GLY A 1 158 ? 26.257 -11.753 -12.354 1.00 65.88 158 GLY A N 1
ATOM 1272 C CA . GLY A 1 158 ? 27.358 -12.670 -12.079 1.00 65.88 158 GLY A CA 1
ATOM 1273 C C . GLY A 1 158 ? 27.049 -14.065 -12.613 1.00 65.88 158 GLY A C 1
ATOM 1274 O O . GLY A 1 158 ? 25.926 -14.335 -13.045 1.00 65.88 158 GLY A O 1
ATOM 1275 N N . ILE A 1 159 ? 28.048 -14.947 -12.610 1.00 65.75 159 ILE A N 1
ATOM 1276 C CA . ILE A 1 159 ? 27.849 -16.358 -12.953 1.00 65.75 159 ILE A CA 1
ATOM 1277 C C . ILE A 1 159 ? 27.057 -16.994 -11.809 1.00 65.75 159 ILE A C 1
ATOM 1279 O O . ILE A 1 159 ? 27.565 -17.128 -10.699 1.00 65.75 159 ILE A O 1
ATOM 1283 N N . TRP A 1 160 ? 25.807 -17.356 -12.082 1.00 58.28 160 TRP A N 1
ATOM 1284 C CA . TRP A 1 160 ? 24.969 -18.108 -11.156 1.00 58.28 160 TRP A CA 1
ATOM 1285 C C . TRP A 1 160 ? 25.227 -19.596 -11.356 1.00 58.28 160 TRP A C 1
ATOM 1287 O O . TRP A 1 160 ? 24.887 -20.148 -12.401 1.00 58.28 160 TRP A O 1
ATOM 1297 N N . VAL A 1 161 ? 25.845 -20.234 -10.363 1.00 70.50 161 VAL A N 1
ATOM 1298 C CA . VAL A 1 161 ? 25.947 -21.694 -10.298 1.00 70.50 161 VAL A CA 1
ATOM 1299 C C . VAL A 1 161 ? 24.757 -22.189 -9.476 1.00 70.50 161 VAL A C 1
ATOM 1301 O O . VAL A 1 161 ? 24.656 -21.811 -8.309 1.00 70.50 161 VAL A O 1
ATOM 1304 N N . PRO A 1 162 ? 23.839 -22.978 -10.060 1.00 66.94 162 PRO A N 1
ATOM 1305 C CA . PRO A 1 162 ? 22.735 -23.576 -9.323 1.00 66.94 162 PRO A CA 1
ATOM 1306 C C . PRO A 1 162 ? 23.251 -24.435 -8.166 1.00 66.94 162 PRO A C 1
ATOM 1308 O O . PRO A 1 162 ? 24.191 -25.211 -8.317 1.00 66.94 162 PRO A O 1
ATOM 1311 N N . ASP A 1 163 ? 22.600 -24.319 -7.021 1.00 66.94 163 ASP A N 1
ATOM 1312 C CA . ASP A 1 163 ? 22.914 -24.976 -5.753 1.00 66.94 163 ASP A CA 1
ATOM 1313 C C . ASP A 1 163 ? 22.609 -26.486 -5.733 1.00 66.94 163 ASP A C 1
ATOM 1315 O O . ASP A 1 163 ? 22.979 -27.182 -4.787 1.00 66.94 163 ASP A O 1
ATOM 1319 N N . GLY A 1 164 ? 22.023 -27.039 -6.800 1.00 62.62 164 GLY A N 1
ATOM 1320 C CA . GLY A 1 164 ? 21.748 -28.471 -6.885 1.00 62.62 164 GLY A CA 1
ATOM 1321 C C . GLY A 1 164 ? 21.500 -28.993 -8.297 1.00 62.62 164 GLY A C 1
ATOM 1322 O O . GLY A 1 164 ? 20.392 -28.912 -8.812 1.00 62.62 164 GLY A O 1
ATOM 1323 N N . SER A 1 165 ? 22.526 -29.596 -8.899 1.00 64.50 165 SER A N 1
ATOM 1324 C CA . SER A 1 165 ? 22.394 -30.738 -9.825 1.00 64.50 165 SER A CA 1
ATOM 1325 C C . SER A 1 165 ? 23.756 -31.415 -10.012 1.00 64.50 165 SER A C 1
ATOM 1327 O O . SER A 1 165 ? 24.286 -31.535 -11.112 1.00 64.50 165 SER A O 1
ATOM 1329 N N . TRP A 1 166 ? 24.359 -31.848 -8.905 1.00 63.56 166 TRP A N 1
ATOM 1330 C CA . TRP A 1 166 ? 25.523 -32.723 -8.980 1.00 63.56 166 TRP A CA 1
ATOM 1331 C C . TRP A 1 166 ? 25.020 -34.131 -9.287 1.00 63.56 166 TRP A C 1
ATOM 1333 O O . TRP A 1 166 ? 24.422 -34.781 -8.431 1.00 63.56 166 TRP A O 1
ATOM 1343 N N . SER A 1 167 ? 25.227 -34.601 -10.516 1.00 65.12 167 SER A N 1
ATOM 1344 C CA . SER A 1 167 ? 25.170 -36.030 -10.814 1.00 65.12 167 SER A CA 1
ATOM 1345 C C . SER A 1 167 ? 26.336 -36.691 -10.082 1.00 65.12 167 SER A C 1
ATOM 1347 O O . SER A 1 167 ? 27.467 -36.693 -10.572 1.00 65.12 167 SER A O 1
ATOM 1349 N N . VAL A 1 168 ? 26.079 -37.155 -8.862 1.00 63.28 168 VAL A N 1
ATOM 1350 C CA . VAL A 1 168 ? 27.013 -38.003 -8.119 1.00 63.28 168 VAL A CA 1
ATOM 1351 C C . VAL A 1 168 ? 27.223 -39.297 -8.928 1.00 63.28 168 VAL A C 1
ATOM 1353 O O . VAL A 1 168 ? 26.218 -39.855 -9.374 1.00 63.28 168 VAL A O 1
ATOM 1356 N N . PRO A 1 169 ? 28.478 -39.724 -9.180 1.00 63.34 169 PRO A N 1
ATOM 1357 C CA . PRO A 1 169 ? 28.787 -40.991 -9.849 1.00 63.34 169 PRO A CA 1
ATOM 1358 C C . PRO A 1 169 ? 28.227 -42.219 -9.128 1.00 63.34 169 PRO A C 1
ATOM 1360 O O . PRO A 1 169 ? 28.157 -42.186 -7.877 1.00 63.34 169 PRO A O 1
#

pLDDT: mean 83.29, std 9.97, range [46.72, 95.62]

Secondary structure (DSSP, 8-state):
---SSTTTEEEEPTT--EETTTTEEPB-PPPHHHHHHHHH-SPPPSS-EEEEETTEEEEESPPPTT--EE--EEES--EE-TTSS-EESS--STTPEESS-HHHHHHHHHHHHHHHTT---HHHHHHHHHHHHHHHHHHT-PPP--SSS-----S-SS----S------

Sequence (169 aa):
MTSIATNGFRSVKNDTIWDRSSILPVLGPMSSKNWQAMKALVTQGPRYRFRIRNGKLLVNPAPAAGLTWAFEYMSKNWILAADGTTYKQYSTLDTDTILLPEELVLMGLRWRWKKEKGQEYAEDFRTYEMQVKDMLGTDGGKPVFYMDEQAWQGPKPGIWVPDGSWSVP